Protein AF-A0A1I1CB99-F1 (afdb_monomer_lite)

Sequence (169 aa):
MQDEQYPDFEYDLAEEHFAVERSATAFFAAALAIVGGAWHLGGVVGNALNLVEGRVSVLSLVIGLVLNLVLAAVLICGAVLLLRKRWKGRILVVAGTAAALLLYALTGTLSLAGLAYVGFVGVGLVGGLLALAIVVVPAVITLLLALAPSTARWVEEPDPGPWYPVHGW

Structure (mmCIF, N/CA/C/O backbone):
data_AF-A0A1I1CB99-F1
#
_entry.i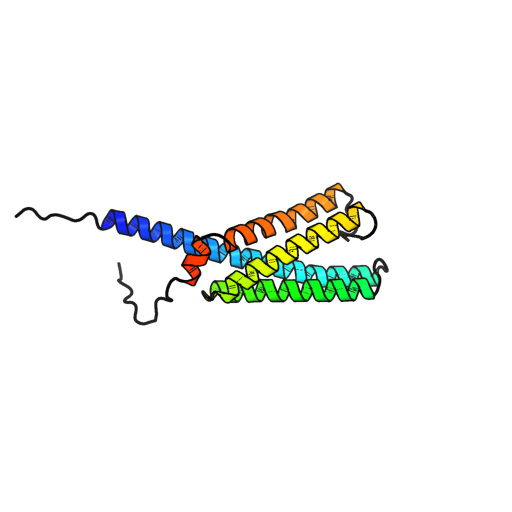d   AF-A0A1I1CB99-F1
#
loop_
_atom_site.group_PDB
_atom_site.id
_atom_site.type_symbol
_atom_site.label_atom_id
_atom_site.label_alt_id
_atom_site.label_comp_id
_atom_site.label_asym_id
_atom_site.label_entity_id
_atom_site.label_seq_id
_atom_site.pdbx_PDB_ins_code
_atom_site.Cartn_x
_atom_site.Cartn_y
_atom_site.Cartn_z
_atom_site.occupancy
_atom_site.B_iso_or_equiv
_atom_site.auth_seq_id
_atom_site.auth_comp_id
_atom_site.auth_asym_id
_atom_site.auth_atom_id
_atom_site.pdbx_PDB_model_num
ATOM 1 N N . MET A 1 1 ? -37.362 12.143 49.312 1.00 49.56 1 MET A N 1
ATOM 2 C CA . MET A 1 1 ? -37.036 11.302 48.147 1.00 49.56 1 MET A CA 1
ATOM 3 C C . MET A 1 1 ? -36.698 12.269 47.034 1.00 49.56 1 MET A C 1
ATOM 5 O O . MET A 1 1 ? -37.604 12.846 46.456 1.00 49.56 1 MET A O 1
ATOM 9 N N . GLN A 1 2 ? -35.418 12.609 46.914 1.00 47.19 2 GLN A N 1
ATOM 10 C CA . GLN A 1 2 ? -34.890 13.381 45.794 1.00 47.19 2 GLN A CA 1
ATOM 11 C C . GLN A 1 2 ? -34.308 12.345 44.841 1.00 47.19 2 GLN A C 1
ATOM 13 O O . GLN A 1 2 ? -33.507 11.521 45.277 1.00 47.19 2 GLN A O 1
ATOM 18 N N . ASP A 1 3 ? -34.801 12.345 43.608 1.00 52.56 3 ASP A N 1
ATOM 19 C CA . ASP A 1 3 ? -34.295 11.528 42.516 1.00 52.56 3 ASP A CA 1
ATOM 20 C C . ASP A 1 3 ? -32.826 11.888 42.258 1.00 52.56 3 ASP A C 1
ATOM 22 O O . ASP A 1 3 ? -32.506 13.008 41.858 1.00 52.56 3 ASP A O 1
ATOM 26 N N . GLU A 1 4 ? -31.925 10.940 42.513 1.00 56.09 4 GLU A N 1
ATOM 27 C CA . GLU A 1 4 ? -30.563 10.959 41.985 1.00 56.09 4 GLU A CA 1
ATOM 28 C C . GLU A 1 4 ? -30.647 10.695 40.478 1.00 56.09 4 GLU A C 1
ATOM 30 O O . GLU A 1 4 ? -30.591 9.560 40.010 1.00 56.09 4 GLU A O 1
ATOM 35 N N . GLN A 1 5 ? -30.851 11.763 39.712 1.00 57.03 5 GLN A N 1
ATOM 36 C CA . GLN A 1 5 ? -30.777 11.737 38.260 1.00 57.03 5 GLN A CA 1
ATOM 37 C C . GLN A 1 5 ? -29.309 11.532 37.859 1.00 57.03 5 GLN A C 1
ATOM 39 O O . GLN A 1 5 ? -28.489 12.447 37.939 1.00 57.03 5 GLN A O 1
ATOM 44 N N . TYR A 1 6 ? -28.980 10.285 37.523 1.00 55.66 6 TYR A N 1
ATOM 45 C CA . TYR A 1 6 ? -27.645 9.833 37.135 1.00 55.66 6 TYR A CA 1
ATOM 46 C C . TYR A 1 6 ? -27.186 10.491 35.811 1.00 55.66 6 TYR A C 1
ATOM 48 O O . TYR A 1 6 ? -28.016 10.771 34.943 1.00 55.66 6 TYR A O 1
ATOM 56 N N . PRO A 1 7 ? -25.876 10.755 35.633 1.00 58.00 7 PRO A N 1
ATOM 57 C CA . PRO A 1 7 ? -25.300 11.486 34.499 1.00 58.00 7 PRO A CA 1
ATOM 58 C C . PRO A 1 7 ? -25.178 10.628 33.223 1.00 58.00 7 PRO A C 1
ATOM 60 O O . PRO A 1 7 ? -24.133 10.620 32.576 1.00 58.00 7 PRO A O 1
ATOM 63 N N . ASP A 1 8 ? -26.228 9.903 32.843 1.00 59.22 8 ASP A N 1
ATOM 64 C CA . ASP A 1 8 ? -26.187 8.950 31.721 1.00 59.22 8 ASP A CA 1
ATOM 65 C C . ASP A 1 8 ? -25.863 9.636 30.376 1.00 59.22 8 ASP A C 1
ATOM 67 O O . ASP A 1 8 ? -25.187 9.072 29.520 1.00 59.22 8 ASP A O 1
ATOM 71 N N . PHE A 1 9 ? -26.238 10.911 30.224 1.00 60.44 9 PHE A N 1
ATOM 72 C CA . PHE A 1 9 ? -26.027 11.674 28.990 1.00 60.44 9 PHE A CA 1
ATOM 73 C C . PHE A 1 9 ? -24.549 11.981 28.683 1.00 60.44 9 PHE A C 1
ATOM 75 O O . PHE A 1 9 ? -24.161 12.072 27.520 1.00 60.44 9 PHE A O 1
ATOM 82 N N . GLU A 1 10 ? -23.704 12.160 29.704 1.00 58.25 10 GLU A N 1
ATOM 83 C CA . GLU A 1 10 ? -22.288 12.502 29.493 1.00 58.25 10 GLU A CA 1
ATOM 84 C C . GLU A 1 10 ? -21.457 11.270 29.097 1.00 58.25 10 GLU A C 1
ATOM 86 O O . GLU A 1 10 ? -20.486 11.388 28.347 1.00 58.25 10 GLU A O 1
ATOM 91 N N . TYR A 1 11 ? -21.881 10.077 29.531 1.00 60.97 11 TYR A N 1
ATOM 92 C CA . TYR A 1 11 ? -21.256 8.810 29.153 1.00 60.97 11 TYR A CA 1
ATOM 93 C C . TYR A 1 11 ? -21.606 8.387 27.720 1.00 60.97 11 TYR A C 1
ATOM 95 O O . TYR A 1 11 ? -20.697 8.005 26.980 1.00 60.97 11 TYR A O 1
ATOM 103 N N . ASP A 1 12 ? -22.867 8.529 27.296 1.00 63.88 12 ASP A N 1
ATOM 104 C CA . ASP A 1 12 ? -23.299 8.169 25.933 1.00 63.88 12 ASP A CA 1
ATOM 105 C C . ASP A 1 12 ? -22.579 8.999 24.857 1.00 63.88 12 ASP A C 1
ATOM 107 O O . ASP A 1 12 ? -22.085 8.460 23.863 1.00 63.88 12 ASP A O 1
ATOM 111 N N . LEU A 1 13 ? -22.427 10.311 25.082 1.00 66.00 13 LEU A N 1
ATOM 112 C CA . LEU A 1 13 ? -21.720 11.189 24.142 1.00 66.00 13 LEU A CA 1
ATOM 113 C C . LEU A 1 13 ? -20.233 10.836 24.013 1.00 66.00 13 LEU A C 1
ATOM 115 O O . LEU A 1 13 ? -19.657 10.925 22.924 1.00 66.00 13 LEU A O 1
ATOM 119 N N . ALA A 1 14 ? -19.598 10.447 25.120 1.00 67.38 14 ALA A N 1
ATOM 120 C CA . ALA A 1 14 ? -18.203 10.037 25.109 1.00 67.38 14 ALA A CA 1
ATOM 121 C C . ALA A 1 14 ? -18.030 8.707 24.358 1.00 67.38 14 ALA A C 1
ATOM 123 O O . ALA A 1 14 ? -17.144 8.596 23.504 1.00 67.38 14 ALA A O 1
ATOM 124 N N . GLU A 1 15 ? -18.882 7.711 24.622 1.00 64.25 15 GLU A N 1
ATOM 125 C CA . GLU A 1 15 ? -18.818 6.412 23.944 1.00 64.25 15 GLU A CA 1
ATOM 126 C C . GLU A 1 15 ? -19.066 6.514 22.437 1.00 64.25 15 GLU A C 1
ATOM 128 O O . GLU A 1 15 ? -18.292 5.924 21.669 1.00 64.25 15 GLU A O 1
ATOM 133 N N . GLU A 1 16 ? -20.058 7.300 22.003 1.00 66.44 16 GLU A N 1
ATOM 134 C CA . GLU A 1 16 ? -20.314 7.546 20.580 1.00 66.44 16 GLU A CA 1
ATOM 135 C C . GLU A 1 16 ? -19.107 8.189 19.895 1.00 66.44 16 GLU A C 1
ATOM 137 O O . GLU A 1 16 ? -18.658 7.702 18.852 1.00 66.44 16 GLU A O 1
ATOM 142 N N . HIS A 1 17 ? -18.528 9.238 20.489 1.00 67.56 17 HIS A N 1
ATOM 143 C CA . HIS A 1 17 ? -17.377 9.922 19.901 1.00 67.56 17 HIS A CA 1
ATOM 144 C C . HIS A 1 17 ? -16.192 8.964 19.729 1.00 67.56 17 HIS A C 1
ATOM 146 O O . HIS A 1 17 ? -15.608 8.866 18.645 1.00 67.56 17 HIS A O 1
ATOM 152 N N . PHE A 1 18 ? -15.889 8.164 20.756 1.00 67.94 18 PHE A N 1
ATOM 153 C CA . PHE A 1 18 ? -14.822 7.173 20.658 1.00 67.94 18 PHE A CA 1
ATOM 154 C C . PHE A 1 18 ? -15.156 6.037 19.676 1.00 67.94 18 PHE A C 1
ATOM 156 O O . PHE A 1 18 ? -14.235 5.485 19.072 1.00 67.94 18 PHE A O 1
ATOM 163 N N . ALA A 1 19 ? -16.421 5.646 19.500 1.00 66.50 19 ALA A N 1
ATOM 164 C CA . ALA A 1 19 ? -16.824 4.634 18.516 1.00 66.50 19 ALA A CA 1
ATOM 165 C C . ALA A 1 19 ? -16.681 5.143 17.070 1.00 66.50 19 ALA A C 1
ATOM 167 O O . ALA A 1 19 ? -16.162 4.433 16.195 1.00 66.50 19 ALA A O 1
ATOM 168 N N . VAL A 1 20 ? -17.058 6.400 16.828 1.00 69.31 20 VAL A N 1
ATOM 169 C CA . VAL A 1 20 ? -16.891 7.080 15.536 1.00 69.31 20 VAL A CA 1
ATOM 170 C C . VAL A 1 20 ? -15.407 7.217 15.184 1.00 69.31 20 VAL A C 1
ATOM 172 O O . VAL A 1 20 ? -15.002 6.848 14.081 1.00 69.31 20 VAL A O 1
ATOM 175 N N . GLU A 1 21 ? -14.561 7.646 16.124 1.00 72.25 21 GLU A N 1
ATOM 176 C CA . GLU A 1 21 ? -13.112 7.748 15.897 1.00 72.25 21 GLU A CA 1
ATOM 177 C C . GLU A 1 21 ? -12.475 6.387 15.567 1.00 72.25 21 GLU A C 1
ATOM 179 O O . GLU A 1 21 ? -11.654 6.271 14.647 1.00 72.25 21 GLU A O 1
ATOM 184 N N . ARG A 1 22 ? -12.878 5.324 16.281 1.00 76.19 22 ARG A N 1
ATOM 185 C CA . ARG A 1 22 ? -12.369 3.963 16.048 1.00 76.19 22 ARG A CA 1
ATOM 186 C C . ARG A 1 22 ? -12.720 3.457 14.655 1.00 76.19 22 ARG A C 1
ATOM 188 O O . ARG A 1 22 ? -11.824 3.020 13.927 1.00 76.19 22 ARG A O 1
ATOM 195 N N . SER A 1 23 ? -13.989 3.560 14.271 1.00 77.19 23 SER A N 1
ATOM 196 C CA . SER A 1 23 ? -14.454 3.128 12.951 1.00 77.19 23 SER A CA 1
ATOM 197 C C . SER A 1 23 ? -13.785 3.928 11.828 1.00 77.19 23 SER A C 1
ATOM 199 O O . SER A 1 23 ? -13.263 3.330 10.883 1.00 77.19 23 SER A O 1
ATOM 201 N N . ALA A 1 24 ? -13.673 5.253 11.971 1.00 85.75 24 ALA A N 1
ATOM 202 C CA . ALA A 1 24 ? -13.024 6.116 10.988 1.00 85.75 24 ALA A CA 1
ATOM 203 C C . ALA A 1 24 ? -11.575 5.686 10.698 1.00 85.75 24 ALA A C 1
ATOM 205 O O . ALA A 1 24 ? -11.204 5.536 9.531 1.00 85.75 24 ALA A O 1
ATOM 206 N N . THR A 1 25 ? -10.761 5.416 11.727 1.00 89.00 25 THR A N 1
ATOM 207 C CA . THR A 1 25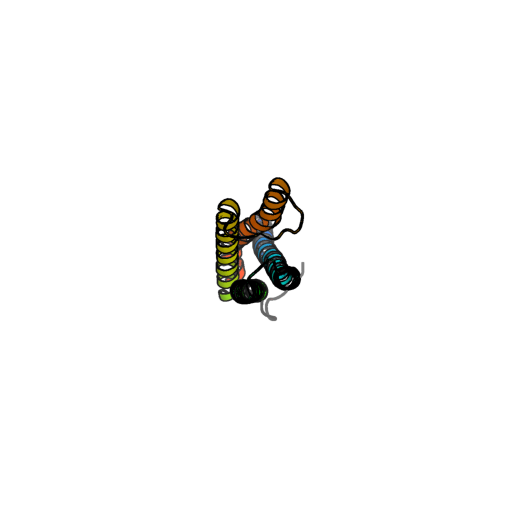 ? -9.357 5.000 11.517 1.00 89.00 25 THR A CA 1
ATOM 208 C C . THR A 1 25 ? -9.222 3.712 10.703 1.00 89.00 25 THR A C 1
ATOM 210 O O . THR A 1 25 ? -8.389 3.649 9.794 1.00 89.00 25 THR A O 1
ATOM 213 N N . ALA A 1 26 ? -10.065 2.710 10.967 1.00 87.88 26 ALA A N 1
ATOM 214 C CA . ALA A 1 26 ? -10.051 1.450 10.233 1.00 87.88 26 ALA A CA 1
ATOM 215 C C . ALA A 1 26 ? -10.528 1.622 8.781 1.00 87.88 26 ALA A C 1
ATOM 217 O O . ALA A 1 26 ? -9.929 1.045 7.867 1.00 87.88 26 ALA A O 1
ATOM 218 N N . PHE A 1 27 ? -11.553 2.451 8.550 1.00 91.81 27 PHE A N 1
ATOM 219 C CA . PHE A 1 27 ? -12.014 2.790 7.202 1.00 91.81 27 PHE A CA 1
ATOM 220 C C . PHE A 1 27 ? -10.934 3.516 6.396 1.00 91.81 27 PHE A C 1
ATOM 222 O O . PHE A 1 27 ? -10.656 3.115 5.265 1.00 91.81 27 PHE A O 1
ATOM 229 N N . PHE A 1 28 ? -10.278 4.528 6.971 1.00 93.25 28 PHE A N 1
ATOM 230 C CA . PHE A 1 28 ? -9.191 5.239 6.294 1.00 93.25 28 PHE A CA 1
ATOM 231 C C . PHE A 1 28 ? -7.985 4.331 6.029 1.00 93.25 28 PHE A C 1
ATOM 233 O O . PHE A 1 28 ? -7.432 4.371 4.929 1.00 93.25 28 PHE A O 1
ATOM 240 N N . ALA A 1 29 ? -7.613 3.460 6.975 1.00 92.94 29 ALA A N 1
ATOM 241 C CA . ALA A 1 29 ? -6.570 2.457 6.758 1.00 92.94 29 ALA A CA 1
ATOM 242 C C . ALA A 1 29 ? -6.908 1.532 5.579 1.00 92.94 29 ALA A C 1
ATOM 244 O O . ALA A 1 29 ? -6.070 1.303 4.708 1.00 92.94 29 ALA A O 1
ATOM 245 N N . ALA A 1 30 ? -8.141 1.022 5.519 1.00 93.31 30 ALA A N 1
ATOM 246 C CA . ALA A 1 30 ? -8.584 0.166 4.424 1.00 93.31 30 ALA A CA 1
ATOM 247 C C . ALA A 1 30 ? -8.619 0.916 3.083 1.00 93.31 30 ALA A C 1
ATOM 249 O O . ALA A 1 30 ? -8.142 0.390 2.078 1.00 93.31 30 ALA A O 1
ATOM 250 N N . ALA A 1 31 ? -9.131 2.149 3.061 1.00 96.25 31 ALA A N 1
ATOM 251 C CA . ALA A 1 31 ? -9.194 2.971 1.857 1.00 96.25 31 ALA A CA 1
ATOM 252 C C . ALA A 1 31 ? -7.795 3.256 1.297 1.00 96.25 31 ALA A C 1
ATOM 254 O O . ALA A 1 31 ? -7.545 3.040 0.111 1.00 96.25 31 ALA A O 1
ATOM 255 N N . LEU A 1 32 ? -6.855 3.667 2.151 1.00 94.75 32 LEU A N 1
ATOM 256 C CA . LEU A 1 32 ? -5.478 3.913 1.730 1.00 94.75 32 LEU A CA 1
ATOM 257 C C . LEU A 1 32 ? -4.766 2.625 1.298 1.00 94.75 32 LEU A C 1
ATOM 259 O O . LEU A 1 32 ? -4.016 2.648 0.324 1.00 94.75 32 LEU A O 1
ATOM 263 N N . ALA A 1 33 ? -5.040 1.490 1.947 1.00 94.44 33 ALA A N 1
ATOM 264 C CA . ALA A 1 33 ? -4.527 0.196 1.507 1.00 94.44 33 ALA A CA 1
ATOM 265 C C . ALA A 1 33 ? -5.054 -0.188 0.112 1.00 94.44 33 ALA A C 1
ATOM 267 O O . ALA A 1 33 ? -4.283 -0.682 -0.709 1.00 94.44 33 ALA A O 1
ATOM 268 N N . ILE A 1 34 ? -6.325 0.093 -0.204 1.00 96.88 34 ILE A N 1
ATOM 269 C CA . ILE A 1 34 ? -6.883 -0.109 -1.553 1.00 96.88 34 ILE A CA 1
ATOM 270 C C . ILE A 1 34 ? -6.183 0.796 -2.569 1.00 96.88 34 ILE A C 1
ATOM 272 O O . ILE A 1 34 ? -5.782 0.315 -3.629 1.00 96.88 34 ILE A O 1
ATOM 276 N N . VAL A 1 35 ? -5.987 2.078 -2.245 1.00 95.88 35 VAL A N 1
ATOM 277 C CA . VAL A 1 35 ? -5.263 3.024 -3.112 1.00 95.88 35 VAL A CA 1
ATOM 278 C C . VAL A 1 35 ? -3.823 2.556 -3.347 1.00 95.88 35 VAL A C 1
ATOM 280 O O . VAL A 1 35 ? -3.366 2.534 -4.488 1.00 95.88 35 VAL A O 1
ATOM 283 N N . GLY A 1 36 ? -3.126 2.106 -2.301 1.00 93.31 36 GLY A N 1
ATOM 284 C CA . GLY A 1 36 ? -1.789 1.521 -2.414 1.00 93.31 36 GLY A CA 1
ATOM 285 C C . GLY A 1 36 ? -1.772 0.240 -3.253 1.00 93.31 36 GLY A C 1
ATOM 286 O O . GLY A 1 36 ? -0.887 0.048 -4.083 1.00 93.31 36 GLY A O 1
ATOM 287 N N . GLY A 1 37 ? -2.781 -0.621 -3.110 1.00 93.19 37 GLY A N 1
ATOM 288 C CA . GLY A 1 37 ? -2.927 -1.807 -3.951 1.00 93.19 37 GLY A CA 1
ATOM 289 C C . GLY A 1 37 ? -3.144 -1.458 -5.426 1.00 93.19 37 GLY A C 1
ATOM 290 O O . GLY A 1 37 ? -2.492 -2.031 -6.298 1.00 93.19 37 GLY A O 1
ATOM 291 N N . ALA A 1 38 ? -3.996 -0.471 -5.712 1.00 94.62 38 ALA A N 1
ATOM 292 C CA . ALA A 1 38 ? -4.220 0.038 -7.063 1.00 94.62 38 ALA A CA 1
ATOM 293 C C . ALA A 1 38 ? -2.951 0.663 -7.664 1.00 94.62 38 ALA A C 1
ATOM 295 O O . ALA A 1 38 ? -2.654 0.446 -8.839 1.00 94.62 38 ALA A O 1
ATOM 296 N N . TRP A 1 39 ? -2.162 1.370 -6.853 1.00 92.19 39 TRP A N 1
ATOM 297 C CA . TRP A 1 39 ? -0.856 1.883 -7.258 1.00 92.19 39 TRP A CA 1
ATOM 298 C C . TRP A 1 39 ? 0.077 0.762 -7.736 1.00 92.19 39 TRP A C 1
ATOM 300 O O . TRP A 1 39 ? 0.669 0.864 -8.811 1.00 92.19 39 TRP A O 1
ATOM 310 N N . HIS A 1 40 ? 0.152 -0.349 -6.998 1.00 92.69 40 HIS A N 1
ATOM 311 C CA . HIS A 1 40 ? 0.945 -1.507 -7.413 1.00 92.69 40 HIS A CA 1
ATOM 312 C C . HIS A 1 40 ? 0.431 -2.154 -8.706 1.00 92.69 40 HIS A C 1
ATOM 314 O O . HIS A 1 40 ? 1.237 -2.558 -9.543 1.00 92.69 40 HIS A O 1
ATOM 320 N N . LEU A 1 41 ? -0.884 -2.183 -8.945 1.00 93.00 41 LEU A N 1
ATOM 321 C CA . LEU A 1 41 ? -1.422 -2.600 -10.248 1.00 93.00 41 LEU A CA 1
ATOM 322 C C . LEU A 1 41 ? -0.975 -1.657 -11.378 1.00 93.00 41 LEU A C 1
ATOM 324 O O . LEU A 1 41 ? -0.592 -2.127 -12.450 1.00 93.00 41 LEU A O 1
ATOM 328 N N . GLY A 1 42 ? -0.935 -0.346 -11.130 1.00 89.25 42 GLY A N 1
ATOM 329 C CA . GLY A 1 42 ? -0.321 0.623 -12.045 1.00 89.25 42 GLY A CA 1
ATOM 330 C C . GLY A 1 42 ? 1.163 0.331 -12.300 1.00 89.25 42 GLY A C 1
ATOM 331 O O . GLY A 1 42 ? 1.624 0.406 -13.439 1.00 89.25 42 GLY A O 1
ATOM 332 N N . GLY A 1 43 ? 1.892 -0.108 -11.271 1.00 87.56 43 GLY A N 1
ATOM 333 C CA . GLY A 1 43 ? 3.274 -0.580 -11.379 1.00 87.56 43 GLY A CA 1
ATOM 334 C C . GLY A 1 43 ? 3.453 -1.750 -12.353 1.00 87.56 43 GLY A C 1
ATOM 335 O O . GLY A 1 43 ? 4.456 -1.792 -13.063 1.00 87.56 43 GLY A O 1
ATOM 336 N N . VAL A 1 44 ? 2.474 -2.657 -12.466 1.00 88.12 44 VAL A N 1
ATOM 337 C CA . VAL A 1 44 ? 2.492 -3.748 -13.463 1.00 88.12 44 VAL A CA 1
ATOM 338 C C . VAL A 1 44 ? 2.466 -3.188 -14.887 1.00 88.12 44 VAL A C 1
ATOM 340 O O . VAL A 1 44 ? 3.263 -3.610 -15.728 1.00 88.12 44 VAL A O 1
ATOM 343 N N . VAL A 1 45 ? 1.600 -2.203 -15.144 1.00 87.62 45 VAL A N 1
ATOM 344 C CA . VAL A 1 45 ? 1.523 -1.512 -16.443 1.00 87.62 45 VAL A CA 1
ATOM 345 C C . VAL A 1 45 ? 2.829 -0.770 -16.728 1.00 87.62 45 VAL A C 1
ATOM 347 O O . VAL A 1 45 ? 3.391 -0.910 -17.813 1.00 87.62 45 VAL A O 1
ATOM 350 N N . GLY A 1 46 ? 3.363 -0.050 -15.738 1.00 84.19 46 GLY A N 1
ATOM 351 C CA . GLY A 1 46 ? 4.654 0.628 -15.849 1.00 84.19 46 GLY A CA 1
ATOM 352 C C . GLY A 1 46 ? 5.797 -0.333 -16.189 1.00 84.19 46 GLY A C 1
ATOM 353 O O . GLY A 1 46 ? 6.634 -0.023 -17.037 1.00 84.19 46 GLY A O 1
ATOM 354 N N . ASN A 1 47 ? 5.820 -1.528 -15.594 1.00 83.25 47 ASN A N 1
ATOM 355 C CA . ASN A 1 47 ? 6.832 -2.542 -15.897 1.00 83.25 47 ASN A CA 1
ATOM 356 C C . ASN A 1 47 ? 6.718 -3.058 -17.340 1.00 83.25 47 ASN A C 1
ATOM 358 O O . ASN A 1 47 ? 7.735 -3.225 -18.014 1.00 83.25 47 ASN A O 1
ATOM 362 N N . ALA A 1 48 ? 5.492 -3.265 -17.829 1.00 84.12 48 ALA A N 1
ATOM 363 C CA . ALA A 1 48 ? 5.249 -3.668 -19.212 1.00 84.12 48 ALA A CA 1
ATOM 364 C C . ALA A 1 48 ? 5.719 -2.597 -20.214 1.00 84.12 48 ALA A C 1
ATOM 366 O O . ALA A 1 48 ? 6.372 -2.932 -21.201 1.00 84.12 48 ALA A O 1
ATOM 367 N N . LEU A 1 49 ? 5.464 -1.313 -19.937 1.00 84.88 49 LEU A N 1
ATOM 368 C CA . LEU A 1 49 ? 5.938 -0.205 -20.776 1.00 84.88 49 LEU A CA 1
ATOM 369 C C . LEU A 1 49 ? 7.471 -0.124 -20.808 1.00 84.88 49 LEU A C 1
ATOM 371 O O . LEU A 1 49 ? 8.063 -0.037 -21.881 1.00 84.88 49 LEU A O 1
ATOM 375 N N . ASN A 1 50 ? 8.130 -0.245 -19.650 1.00 79.69 50 ASN A N 1
ATOM 376 C CA . ASN A 1 50 ? 9.595 -0.234 -19.574 1.00 79.69 50 ASN A CA 1
ATOM 377 C C . ASN A 1 50 ? 10.245 -1.382 -20.368 1.00 79.69 50 ASN A C 1
ATOM 379 O O . ASN A 1 50 ? 11.352 -1.214 -20.883 1.00 79.69 50 ASN A O 1
ATOM 383 N N . LEU A 1 51 ? 9.577 -2.535 -20.482 1.00 81.44 51 LEU A N 1
ATOM 384 C CA . LEU A 1 51 ? 10.039 -3.646 -21.317 1.00 81.44 51 LEU A CA 1
ATOM 385 C C . LEU A 1 51 ? 9.937 -3.325 -22.806 1.00 81.44 51 LEU A C 1
ATOM 387 O O . LEU A 1 51 ? 10.891 -3.577 -23.538 1.00 81.44 51 LEU A O 1
ATOM 391 N N . VAL A 1 52 ? 8.807 -2.762 -23.248 1.00 83.75 52 VAL A N 1
ATOM 392 C CA . VAL A 1 52 ? 8.609 -2.356 -24.651 1.00 83.75 52 VAL A CA 1
ATOM 393 C C . VAL A 1 52 ? 9.641 -1.301 -25.062 1.00 83.75 52 VAL A C 1
ATOM 395 O O . VAL A 1 52 ? 10.150 -1.339 -26.178 1.00 83.75 52 VAL A O 1
ATOM 398 N N . GLU A 1 53 ? 10.012 -0.409 -24.142 1.00 83.06 53 GLU A N 1
ATOM 399 C CA . GLU A 1 53 ? 11.053 0.605 -24.349 1.00 83.06 53 GLU A CA 1
ATOM 400 C C . GLU A 1 53 ? 12.493 0.071 -24.194 1.00 83.06 53 GLU A C 1
ATOM 402 O O . GLU A 1 53 ? 13.448 0.834 -24.339 1.00 83.06 53 GLU A O 1
ATOM 407 N N . GLY A 1 54 ? 12.682 -1.216 -23.880 1.00 78.31 54 GLY A N 1
ATOM 408 C CA . GLY A 1 54 ? 14.006 -1.831 -23.729 1.00 78.31 54 GLY A CA 1
ATOM 409 C C . GLY A 1 54 ? 14.812 -1.325 -22.525 1.00 78.31 54 GLY A C 1
ATOM 410 O O . GLY A 1 54 ? 16.033 -1.472 -22.499 1.00 78.31 54 GLY A O 1
ATOM 411 N N . ARG A 1 55 ? 14.158 -0.722 -21.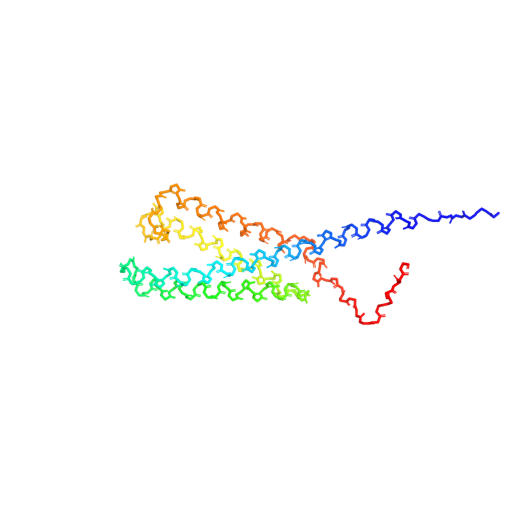523 1.00 75.06 55 ARG A N 1
ATOM 412 C CA . ARG A 1 55 ? 14.818 -0.110 -20.352 1.00 75.06 55 ARG A CA 1
ATOM 413 C C . ARG A 1 55 ? 15.154 -1.094 -19.237 1.00 75.06 55 ARG A C 1
ATOM 415 O O . ARG A 1 55 ? 15.925 -0.759 -18.341 1.00 75.06 55 ARG A O 1
ATOM 422 N N . VAL A 1 56 ? 14.552 -2.282 -19.252 1.00 75.44 56 VAL A N 1
ATOM 423 C CA . VAL A 1 56 ? 14.694 -3.294 -18.196 1.00 75.44 56 VAL A CA 1
ATOM 424 C C . VAL A 1 56 ? 14.933 -4.681 -18.781 1.00 75.44 56 VAL A C 1
ATOM 426 O O . VAL A 1 56 ? 14.449 -5.013 -19.861 1.00 75.44 56 VAL A O 1
ATOM 429 N N . SER A 1 57 ? 15.669 -5.515 -18.044 1.00 82.00 57 SER A N 1
ATOM 430 C CA . SER A 1 57 ? 15.858 -6.924 -18.399 1.00 82.00 57 SER A CA 1
ATOM 431 C C . SER A 1 57 ? 14.581 -7.743 -18.158 1.00 82.00 57 SER A C 1
ATOM 433 O O . SER A 1 57 ? 13.764 -7.398 -17.300 1.00 82.00 57 SER A O 1
ATOM 435 N N . VAL A 1 58 ? 14.436 -8.879 -18.850 1.00 83.12 58 VAL A N 1
ATOM 436 C CA . VAL A 1 58 ? 13.312 -9.817 -18.644 1.00 83.12 58 VAL A CA 1
ATOM 437 C C . VAL A 1 58 ? 13.249 -10.313 -17.193 1.00 83.12 58 VAL A C 1
ATOM 439 O O . VAL A 1 58 ? 12.167 -10.443 -16.629 1.00 83.12 58 VAL A O 1
ATOM 442 N N . LEU A 1 59 ? 14.400 -10.537 -16.552 1.00 83.38 59 LEU A N 1
ATOM 443 C CA . LEU A 1 59 ? 14.451 -10.947 -15.148 1.00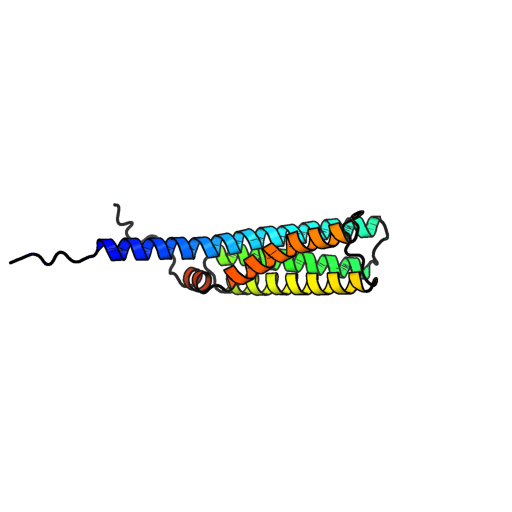 83.38 59 LEU A CA 1
ATOM 444 C C . LEU A 1 59 ? 13.900 -9.850 -14.224 1.00 83.38 59 LEU A C 1
ATOM 446 O O . LEU A 1 59 ? 13.057 -10.125 -13.371 1.00 83.38 59 LEU A O 1
ATOM 450 N N . SER A 1 60 ? 14.329 -8.600 -14.424 1.00 80.31 60 SER A N 1
ATOM 451 C CA . SER A 1 60 ? 13.831 -7.443 -13.668 1.00 80.31 60 SER A CA 1
ATOM 452 C C . SER A 1 60 ? 12.328 -7.232 -13.872 1.00 80.31 60 SER A C 1
ATOM 454 O O . SER A 1 60 ? 11.619 -6.917 -12.914 1.00 80.31 60 SER A O 1
ATOM 456 N N . LEU A 1 61 ? 11.825 -7.463 -15.091 1.00 84.44 61 LEU A N 1
ATOM 457 C CA . LEU A 1 61 ? 10.393 -7.436 -15.387 1.00 84.44 61 LEU A CA 1
ATOM 458 C C . LEU A 1 61 ? 9.638 -8.467 -14.543 1.00 84.44 61 LEU A C 1
ATOM 460 O O . LEU A 1 61 ? 8.668 -8.106 -13.879 1.00 84.44 61 LEU A O 1
ATOM 464 N N . VAL A 1 62 ? 10.060 -9.735 -14.577 1.00 87.31 62 VAL A N 1
ATOM 465 C CA . VAL A 1 62 ? 9.365 -10.822 -13.869 1.00 87.31 62 VAL A CA 1
ATOM 466 C C . VAL A 1 62 ? 9.336 -10.546 -12.368 1.00 87.31 62 VAL A C 1
ATOM 468 O O . VAL A 1 62 ? 8.275 -10.643 -11.754 1.00 87.31 62 VAL A O 1
ATOM 471 N N . ILE A 1 63 ? 10.465 -10.126 -11.789 1.00 88.19 63 ILE A N 1
ATOM 472 C CA . ILE A 1 63 ? 10.549 -9.779 -10.365 1.00 88.19 63 ILE A CA 1
ATOM 473 C C . ILE A 1 63 ? 9.598 -8.623 -10.036 1.00 88.19 63 ILE A C 1
ATOM 475 O O . ILE A 1 63 ? 8.784 -8.741 -9.121 1.00 88.19 63 ILE A O 1
ATOM 479 N N . GLY A 1 64 ? 9.658 -7.524 -10.793 1.00 87.94 64 GLY A N 1
ATOM 480 C CA . GLY A 1 64 ? 8.799 -6.366 -10.546 1.00 87.94 64 GLY A CA 1
ATOM 481 C C . GLY A 1 64 ? 7.312 -6.678 -10.732 1.00 87.94 64 GLY A C 1
ATOM 482 O O . GLY A 1 64 ? 6.488 -6.202 -9.955 1.00 87.94 64 GLY A O 1
ATOM 483 N N . LEU A 1 65 ? 6.958 -7.518 -11.706 1.00 89.56 65 LEU A N 1
ATOM 484 C CA . LEU A 1 65 ? 5.581 -7.948 -11.945 1.00 89.56 65 LEU A CA 1
ATOM 485 C C . LEU A 1 65 ? 5.056 -8.794 -10.780 1.00 89.56 65 LEU A C 1
ATOM 487 O O . LEU A 1 65 ? 3.982 -8.505 -10.255 1.00 89.56 65 LEU A O 1
ATOM 491 N N . VAL A 1 66 ? 5.831 -9.785 -10.331 1.00 93.25 66 VAL A N 1
ATOM 492 C CA . VAL A 1 66 ? 5.460 -10.629 -9.186 1.00 93.25 66 VAL A CA 1
ATOM 493 C C . VAL A 1 66 ? 5.320 -9.792 -7.918 1.00 93.25 66 VAL A C 1
ATOM 495 O O . VAL A 1 66 ? 4.304 -9.901 -7.237 1.00 93.25 66 VAL A O 1
ATOM 498 N N . LEU A 1 67 ? 6.286 -8.919 -7.616 1.00 92.88 67 LEU A N 1
ATOM 499 C CA . LEU A 1 67 ? 6.238 -8.077 -6.417 1.00 92.88 67 LEU A CA 1
ATOM 500 C C . LEU A 1 67 ? 5.016 -7.156 -6.409 1.00 92.88 67 LEU A C 1
ATOM 502 O O . LEU A 1 67 ? 4.317 -7.086 -5.400 1.00 92.88 67 LEU A O 1
ATOM 506 N N . ASN A 1 68 ? 4.722 -6.490 -7.528 1.00 92.81 68 ASN A N 1
ATOM 507 C CA . ASN A 1 68 ? 3.561 -5.608 -7.621 1.00 92.81 68 ASN A CA 1
ATOM 508 C C . ASN A 1 68 ? 2.240 -6.375 -7.494 1.00 92.81 68 ASN A C 1
ATOM 510 O O . ASN A 1 68 ? 1.358 -5.942 -6.757 1.00 92.81 68 ASN A O 1
ATOM 514 N N . LEU A 1 69 ? 2.102 -7.532 -8.148 1.00 95.25 69 LEU A N 1
ATOM 515 C CA . LEU A 1 69 ? 0.891 -8.349 -8.027 1.00 95.25 69 LEU A CA 1
ATOM 516 C C . LEU A 1 69 ? 0.695 -8.877 -6.604 1.00 95.25 69 LEU A C 1
ATOM 518 O O . LEU A 1 69 ? -0.420 -8.834 -6.084 1.00 95.25 69 LEU A O 1
ATOM 522 N N . VAL A 1 70 ? 1.768 -9.337 -5.958 1.00 97.00 70 VAL A N 1
ATOM 523 C CA . VAL A 1 70 ? 1.719 -9.811 -4.570 1.00 97.00 70 VAL A CA 1
ATOM 524 C C . VAL A 1 70 ? 1.338 -8.670 -3.628 1.00 97.00 70 VAL A C 1
ATOM 526 O O . VAL A 1 70 ? 0.434 -8.845 -2.815 1.00 97.00 70 VAL A O 1
ATOM 529 N N . LEU A 1 71 ? 1.962 -7.495 -3.752 1.00 95.81 71 LEU A N 1
ATOM 530 C CA . LEU A 1 71 ? 1.638 -6.338 -2.912 1.00 95.81 71 LEU A CA 1
ATOM 531 C C . LEU A 1 71 ? 0.202 -5.859 -3.131 1.00 95.81 71 LEU A C 1
ATOM 533 O O . LEU A 1 71 ? -0.513 -5.634 -2.155 1.00 95.81 71 LEU A O 1
ATOM 537 N N . ALA A 1 72 ? -0.251 -5.777 -4.384 1.00 96.12 72 ALA A N 1
ATOM 538 C CA . ALA A 1 72 ? -1.632 -5.438 -4.707 1.00 96.12 72 ALA A CA 1
ATOM 539 C C . ALA A 1 72 ? -2.616 -6.428 -4.071 1.00 96.12 72 ALA A C 1
ATOM 541 O O . ALA A 1 72 ? -3.554 -6.015 -3.390 1.00 96.12 72 ALA A O 1
ATOM 542 N N . ALA A 1 73 ? -2.375 -7.732 -4.231 1.00 97.00 73 ALA A N 1
ATOM 543 C CA . ALA A 1 73 ? -3.228 -8.769 -3.665 1.00 97.00 73 ALA A CA 1
ATOM 544 C C . ALA A 1 73 ? -3.254 -8.718 -2.131 1.00 97.00 73 ALA A C 1
ATOM 546 O O . ALA A 1 73 ? -4.330 -8.766 -1.538 1.00 97.00 73 ALA A O 1
ATOM 547 N N . VAL A 1 74 ? -2.093 -8.586 -1.482 1.00 97.38 74 VAL A N 1
ATOM 548 C CA . VAL A 1 74 ? -1.981 -8.517 -0.017 1.00 97.38 74 VAL A CA 1
ATOM 549 C C . VAL A 1 74 ? -2.702 -7.289 0.534 1.00 97.38 74 VAL A C 1
ATOM 551 O O . VAL A 1 74 ? -3.471 -7.421 1.486 1.00 97.38 74 VAL A O 1
ATOM 554 N N . LEU A 1 75 ? -2.504 -6.115 -0.068 1.00 95.19 75 LEU A N 1
ATOM 555 C CA . LEU A 1 75 ? -3.122 -4.869 0.385 1.00 95.19 75 LEU A CA 1
ATOM 556 C C . LEU A 1 75 ? -4.637 -4.862 0.168 1.00 95.19 75 LEU A C 1
ATOM 558 O O . LEU A 1 75 ? -5.376 -4.539 1.096 1.00 95.19 75 LEU A O 1
ATOM 562 N N . ILE A 1 76 ? -5.111 -5.269 -1.013 1.00 96.25 76 ILE A N 1
ATOM 563 C CA . ILE A 1 76 ? -6.547 -5.293 -1.331 1.00 96.25 76 ILE A CA 1
ATOM 564 C C . ILE A 1 76 ? -7.265 -6.349 -0.482 1.00 96.25 76 ILE A C 1
ATOM 566 O O . ILE A 1 76 ? -8.275 -6.043 0.153 1.00 96.25 76 ILE A O 1
ATOM 570 N N . CYS A 1 77 ? -6.738 -7.576 -0.396 1.00 96.56 77 CYS A N 1
ATOM 571 C CA . CYS A 1 77 ? -7.320 -8.607 0.468 1.00 96.56 77 CYS A CA 1
ATOM 572 C C . CYS A 1 77 ? -7.258 -8.207 1.946 1.00 96.56 77 CYS A C 1
ATOM 574 O O . CYS A 1 77 ? -8.219 -8.436 2.682 1.00 96.56 77 CYS A O 1
ATOM 576 N N . GLY A 1 78 ? -6.154 -7.593 2.381 1.00 94.38 78 GLY A N 1
ATOM 577 C CA . GLY A 1 78 ? -5.999 -7.059 3.729 1.00 94.38 78 GLY A CA 1
ATOM 578 C C . GLY A 1 78 ? -7.059 -6.012 4.052 1.00 94.38 78 GLY A C 1
ATOM 579 O O . GLY A 1 78 ? -7.727 -6.134 5.077 1.00 94.38 78 GLY A O 1
ATOM 580 N N . ALA A 1 79 ? -7.280 -5.049 3.155 1.00 94.25 79 ALA A N 1
ATOM 581 C CA . ALA A 1 79 ? -8.306 -4.021 3.295 1.00 94.25 79 ALA A CA 1
ATOM 582 C C . ALA A 1 79 ? -9.714 -4.625 3.384 1.00 94.25 79 ALA A C 1
ATOM 584 O O . ALA A 1 79 ? -10.462 -4.307 4.306 1.00 94.25 79 ALA A O 1
ATOM 585 N N . VAL A 1 80 ? -10.060 -5.559 2.491 1.00 96.50 80 VAL A N 1
ATOM 586 C CA . VAL A 1 80 ? -11.366 -6.244 2.515 1.00 96.50 80 VAL A CA 1
ATOM 587 C C . VAL A 1 80 ? -11.569 -7.008 3.826 1.00 96.50 80 VAL A C 1
ATOM 589 O O . VAL A 1 80 ? -12.646 -6.957 4.420 1.00 96.50 80 VAL A O 1
ATOM 592 N N . LEU A 1 81 ? -10.546 -7.715 4.307 1.00 93.25 81 LEU A N 1
ATOM 593 C CA . LEU A 1 81 ? -10.616 -8.438 5.577 1.00 93.25 81 LEU A CA 1
ATOM 594 C C . LEU A 1 81 ? -10.681 -7.493 6.784 1.00 93.25 81 LEU A C 1
ATOM 596 O O . LEU A 1 81 ? -11.370 -7.813 7.752 1.00 93.25 81 LEU A O 1
ATOM 600 N N . LEU A 1 82 ? -10.007 -6.344 6.724 1.00 91.50 82 LEU A N 1
ATOM 601 C CA . LEU A 1 82 ? -10.049 -5.319 7.765 1.00 91.50 82 LEU A CA 1
ATOM 602 C C . LEU A 1 82 ? -11.451 -4.701 7.875 1.00 91.50 82 LEU A C 1
ATOM 604 O O . LEU A 1 82 ? -11.979 -4.581 8.979 1.00 91.50 82 LEU A O 1
ATOM 608 N N . LEU A 1 83 ? -12.095 -4.410 6.739 1.00 92.38 83 LEU A N 1
ATOM 609 C CA . LEU A 1 83 ? -13.490 -3.949 6.693 1.00 92.38 83 LEU A CA 1
ATOM 610 C C . LEU A 1 83 ? -14.472 -5.007 7.211 1.00 92.38 83 LEU A C 1
ATOM 612 O O . LEU A 1 83 ? -15.489 -4.671 7.805 1.00 92.38 83 LEU A O 1
ATOM 616 N N . ARG A 1 84 ? -14.145 -6.294 7.054 1.00 91.81 84 ARG A N 1
ATOM 617 C CA . ARG A 1 84 ? -14.901 -7.422 7.630 1.00 91.81 84 ARG A CA 1
ATOM 618 C C . ARG A 1 84 ? -14.570 -7.701 9.104 1.00 91.81 84 ARG A C 1
ATOM 620 O O . ARG A 1 84 ? -14.847 -8.807 9.570 1.00 91.81 84 ARG A O 1
ATOM 627 N N . LYS A 1 85 ? -13.917 -6.765 9.805 1.00 89.56 85 LYS A N 1
ATOM 628 C CA . LYS A 1 85 ? -13.483 -6.900 11.207 1.00 89.56 85 LYS A CA 1
ATOM 629 C C . LYS A 1 85 ? -12.695 -8.196 11.472 1.00 89.56 85 LYS A C 1
ATOM 631 O O . LYS A 1 85 ? -12.870 -8.868 12.483 1.00 89.56 85 LYS A O 1
ATOM 636 N N . ARG A 1 86 ? -11.826 -8.617 10.540 1.00 90.12 86 ARG A N 1
ATOM 637 C CA . ARG A 1 86 ? -10.979 -9.814 10.711 1.00 90.12 86 ARG A CA 1
ATOM 638 C C . ARG A 1 86 ? -9.558 -9.426 11.107 1.00 90.12 86 ARG A C 1
ATOM 640 O O . ARG A 1 86 ? -8.884 -8.706 10.376 1.00 90.12 86 ARG A O 1
ATOM 647 N N . TRP A 1 87 ? -9.041 -10.040 12.175 1.00 89.25 87 TRP A N 1
ATOM 648 C CA . TRP A 1 87 ? -7.653 -9.865 12.641 1.00 89.25 87 TRP A CA 1
ATOM 649 C C . TRP A 1 87 ? -6.598 -10.104 11.558 1.00 89.25 87 TRP A C 1
ATOM 651 O O . TRP A 1 87 ? -5.638 -9.346 11.426 1.00 89.25 87 TRP A O 1
ATOM 661 N N . LYS A 1 88 ? -6.826 -11.106 10.702 1.00 91.56 88 LYS A N 1
ATOM 662 C CA . LYS A 1 88 ? -5.952 -11.396 9.557 1.00 91.56 88 LYS A CA 1
ATOM 663 C C . LYS A 1 88 ? -5.840 -10.214 8.585 1.00 91.56 88 LYS A C 1
ATOM 665 O O . LYS A 1 88 ? -4.783 -10.033 7.993 1.00 91.56 88 LYS A O 1
ATOM 670 N N . GLY A 1 89 ? -6.894 -9.405 8.444 1.00 89.75 89 GLY A N 1
ATOM 671 C CA . GLY A 1 89 ? -6.891 -8.217 7.589 1.00 89.75 89 GLY A CA 1
ATOM 672 C C . GLY A 1 89 ? -5.913 -7.156 8.073 1.00 89.75 89 GLY A C 1
ATOM 673 O O . GLY A 1 89 ? -5.100 -6.676 7.289 1.00 89.75 89 GLY A O 1
ATOM 674 N N . ARG A 1 90 ? -5.901 -6.882 9.382 1.00 92.50 90 ARG A N 1
ATOM 675 C CA . ARG A 1 90 ? -4.943 -5.952 9.995 1.00 92.50 90 ARG A CA 1
ATOM 676 C C . ARG A 1 90 ? -3.497 -6.390 9.756 1.00 92.50 90 ARG A C 1
ATOM 678 O O . ARG A 1 90 ? -2.688 -5.579 9.317 1.00 92.50 90 ARG A O 1
ATOM 685 N N . ILE A 1 91 ? -3.187 -7.671 9.977 1.00 95.25 91 ILE A N 1
ATOM 686 C CA . ILE A 1 91 ? -1.838 -8.214 9.738 1.00 95.25 91 ILE A CA 1
ATOM 687 C C . ILE A 1 91 ? -1.437 -8.058 8.268 1.00 95.25 91 ILE A C 1
ATOM 689 O O . ILE A 1 91 ? -0.324 -7.623 7.990 1.00 95.25 91 ILE A O 1
ATOM 693 N N . LEU A 1 92 ? -2.332 -8.382 7.330 1.00 94.56 92 LEU A N 1
ATOM 694 C CA . LEU A 1 92 ? -2.059 -8.260 5.896 1.00 94.56 92 LEU A CA 1
ATOM 695 C C . LEU A 1 92 ? -1.812 -6.808 5.474 1.00 94.56 92 LEU A C 1
ATOM 697 O O . LEU A 1 92 ? -0.875 -6.563 4.720 1.00 94.56 92 LEU A O 1
ATOM 701 N N . VAL A 1 93 ? -2.593 -5.846 5.980 1.00 94.94 93 VAL A N 1
ATOM 702 C CA . VAL A 1 93 ? -2.375 -4.417 5.689 1.00 94.94 93 VAL A CA 1
ATOM 703 C C . VAL A 1 93 ? -1.030 -3.951 6.243 1.00 94.94 93 VAL A C 1
ATOM 705 O O . VAL A 1 93 ? -0.264 -3.326 5.513 1.00 94.94 93 VAL A O 1
ATOM 708 N N . VAL A 1 94 ? -0.698 -4.291 7.492 1.00 96.12 94 VAL A N 1
ATOM 709 C CA . VAL A 1 94 ? 0.594 -3.935 8.108 1.00 96.12 94 VAL A CA 1
ATOM 710 C C . VAL A 1 94 ? 1.760 -4.562 7.340 1.00 96.12 94 VAL A C 1
ATOM 712 O O . VAL A 1 94 ? 2.700 -3.863 6.972 1.00 96.12 94 VAL A O 1
ATOM 715 N N . ALA A 1 95 ? 1.694 -5.861 7.045 1.00 95.75 95 ALA A N 1
ATOM 716 C CA . ALA A 1 95 ? 2.746 -6.562 6.314 1.00 95.75 95 ALA A CA 1
ATOM 717 C C . ALA A 1 95 ? 2.902 -6.031 4.881 1.00 95.75 95 ALA A C 1
ATOM 719 O O . ALA A 1 95 ? 4.022 -5.780 4.442 1.00 95.75 95 ALA A O 1
ATOM 720 N N . GLY A 1 96 ? 1.794 -5.818 4.164 1.00 93.88 96 GLY A N 1
ATOM 721 C CA . GLY A 1 96 ? 1.798 -5.295 2.798 1.00 93.88 96 GLY A CA 1
ATOM 722 C C . GLY A 1 96 ? 2.342 -3.871 2.716 1.00 93.88 96 GLY A C 1
ATOM 723 O O . GLY A 1 96 ? 3.189 -3.590 1.873 1.00 93.88 96 GLY A O 1
ATOM 724 N N . THR A 1 97 ? 1.917 -2.984 3.619 1.00 95.44 97 THR A N 1
ATOM 725 C CA . THR A 1 97 ? 2.411 -1.595 3.667 1.00 95.44 97 THR A CA 1
ATOM 726 C C . THR A 1 97 ? 3.882 -1.529 4.070 1.00 95.44 97 THR A C 1
ATOM 728 O O . THR A 1 97 ? 4.650 -0.811 3.431 1.00 95.44 97 THR A O 1
ATOM 731 N N . ALA A 1 98 ? 4.314 -2.320 5.057 1.00 96.12 98 ALA A N 1
ATOM 732 C CA . ALA A 1 98 ? 5.723 -2.411 5.434 1.00 96.12 98 ALA A CA 1
ATOM 733 C C . ALA A 1 98 ? 6.591 -2.945 4.280 1.00 96.12 98 ALA A C 1
ATOM 735 O O . ALA A 1 98 ? 7.642 -2.378 3.982 1.00 96.12 98 ALA A O 1
ATOM 736 N N . ALA A 1 99 ? 6.134 -3.991 3.585 1.00 95.00 99 ALA A N 1
ATOM 737 C CA . ALA A 1 99 ? 6.825 -4.533 2.419 1.00 95.00 99 ALA A CA 1
ATOM 738 C C . ALA A 1 99 ? 6.893 -3.521 1.261 1.00 95.00 99 ALA A C 1
ATOM 740 O O . ALA A 1 99 ? 7.943 -3.395 0.630 1.00 95.00 99 ALA A O 1
ATOM 741 N N . ALA A 1 100 ? 5.824 -2.755 1.019 1.00 93.19 100 ALA A N 1
ATOM 742 C CA . ALA A 1 100 ? 5.820 -1.681 0.027 1.00 93.19 100 ALA A CA 1
ATOM 743 C C . ALA A 1 100 ? 6.840 -0.583 0.371 1.00 93.19 100 ALA A C 1
ATOM 745 O O . ALA A 1 100 ? 7.614 -0.176 -0.492 1.00 93.19 100 ALA A O 1
ATOM 746 N N . LEU A 1 101 ? 6.912 -0.154 1.637 1.00 94.19 101 LEU A N 1
ATOM 747 C CA . LEU A 1 101 ? 7.901 0.831 2.090 1.00 94.19 101 LEU A CA 1
ATOM 748 C C . LEU A 1 101 ? 9.341 0.336 1.909 1.00 94.19 101 LEU A C 1
ATOM 750 O O . LEU A 1 101 ? 10.186 1.087 1.420 1.00 94.19 101 LEU A O 1
ATOM 754 N N . LEU A 1 102 ? 9.616 -0.927 2.247 1.00 93.81 102 LEU A N 1
ATOM 755 C CA . LEU A 1 102 ? 10.926 -1.540 2.011 1.00 93.81 102 LEU A CA 1
ATOM 756 C C . LEU A 1 102 ? 11.261 -1.589 0.519 1.00 93.81 102 LEU A C 1
ATOM 758 O O . LEU A 1 102 ? 12.387 -1.272 0.134 1.00 93.81 102 LEU A O 1
ATOM 762 N N . LEU A 1 103 ? 10.286 -1.927 -0.328 1.00 90.00 103 LEU A N 1
ATOM 763 C CA . LEU A 1 103 ? 10.462 -1.917 -1.775 1.00 90.00 103 LEU A CA 1
ATOM 764 C C . LEU A 1 103 ? 10.765 -0.505 -2.294 1.00 90.00 103 LEU A C 1
ATOM 766 O O . LEU A 1 103 ? 11.675 -0.345 -3.106 1.00 90.00 103 LEU A O 1
ATOM 770 N N . TYR A 1 104 ? 10.072 0.528 -1.810 1.00 89.12 104 TYR A N 1
ATOM 771 C CA . TYR A 1 104 ? 10.351 1.918 -2.192 1.00 89.12 104 TYR A CA 1
ATOM 772 C C . TYR A 1 104 ? 11.741 2.369 -1.745 1.00 89.12 104 TYR A C 1
ATOM 774 O O . TYR A 1 104 ? 12.465 2.970 -2.538 1.00 89.12 104 TYR A O 1
ATOM 782 N N . ALA A 1 105 ? 12.152 2.024 -0.523 1.00 88.94 105 ALA A N 1
ATOM 783 C CA . ALA A 1 105 ? 13.491 2.318 -0.021 1.00 88.94 105 ALA A CA 1
ATOM 784 C C . ALA A 1 105 ? 14.579 1.611 -0.849 1.00 88.94 105 ALA A C 1
ATOM 786 O O . ALA A 1 105 ? 15.578 2.227 -1.229 1.00 88.94 105 ALA A O 1
ATOM 787 N N . LEU A 1 106 ? 14.373 0.337 -1.192 1.00 86.62 106 LEU A N 1
ATOM 788 C CA . LEU A 1 106 ? 15.300 -0.425 -2.026 1.00 86.62 106 LEU A CA 1
ATOM 789 C C . LEU A 1 106 ? 15.389 0.157 -3.442 1.00 86.62 106 LEU A C 1
ATOM 791 O O . LEU A 1 106 ? 16.478 0.391 -3.957 1.00 86.62 106 LEU A O 1
ATOM 795 N N . THR A 1 107 ? 14.250 0.441 -4.069 1.00 80.50 107 THR A N 1
ATOM 796 C CA . THR A 1 107 ? 14.227 0.973 -5.439 1.00 80.50 107 THR A CA 1
ATOM 797 C C . THR A 1 107 ? 14.841 2.378 -5.481 1.00 80.50 107 THR A C 1
ATOM 799 O O . THR A 1 107 ? 15.645 2.677 -6.362 1.00 80.50 107 THR A O 1
ATOM 802 N N . GLY A 1 108 ? 14.549 3.213 -4.478 1.00 80.69 108 GLY A N 1
ATOM 803 C CA . GLY A 1 108 ? 15.147 4.538 -4.321 1.00 80.69 108 GLY A CA 1
ATOM 804 C C . GLY A 1 108 ? 16.666 4.496 -4.133 1.00 80.69 108 GLY A C 1
ATOM 805 O O . GLY A 1 108 ? 17.384 5.224 -4.815 1.00 80.69 108 GLY A O 1
ATOM 806 N N . THR A 1 109 ? 17.176 3.615 -3.265 1.00 82.06 109 THR A N 1
ATOM 807 C CA . THR A 1 109 ? 18.629 3.470 -3.041 1.00 82.06 109 THR A CA 1
ATOM 808 C C . THR A 1 109 ? 19.354 2.950 -4.280 1.00 82.06 109 THR A C 1
ATOM 810 O O . THR A 1 109 ? 20.392 3.502 -4.649 1.00 82.06 109 THR A O 1
ATOM 813 N N . LEU A 1 110 ? 18.792 1.959 -4.979 1.00 80.19 110 LEU A N 1
ATOM 814 C CA . LEU A 1 110 ? 19.355 1.465 -6.237 1.00 80.19 110 LEU A CA 1
ATOM 815 C C . LEU A 1 110 ? 19.365 2.541 -7.330 1.00 80.19 110 LEU A C 1
ATOM 817 O O . LEU A 1 110 ? 20.325 2.615 -8.096 1.00 80.19 110 LEU A O 1
ATOM 821 N N . SER A 1 111 ? 18.348 3.402 -7.394 1.00 75.19 111 SER A N 1
ATOM 822 C CA . SER A 1 111 ? 18.351 4.527 -8.335 1.00 75.19 111 SER A CA 1
ATOM 823 C C . SER A 1 111 ? 19.351 5.615 -7.998 1.00 75.19 111 SER A C 1
ATOM 825 O O . SER A 1 111 ? 20.010 6.112 -8.908 1.00 75.19 111 SER A O 1
ATOM 827 N N . LEU A 1 112 ? 19.527 5.955 -6.722 1.00 76.50 112 LEU A N 1
ATOM 828 C CA . LEU A 1 112 ? 20.573 6.896 -6.309 1.00 76.50 112 LEU A CA 1
ATOM 829 C C . LEU A 1 112 ? 21.980 6.358 -6.610 1.00 76.50 112 LEU A C 1
ATOM 831 O O . LEU A 1 112 ? 22.875 7.134 -6.927 1.00 76.50 112 LEU A O 1
ATOM 835 N N . ALA A 1 113 ? 22.161 5.036 -6.570 1.00 79.75 113 ALA A N 1
ATOM 836 C CA . ALA A 1 113 ? 23.399 4.370 -6.968 1.00 79.75 113 ALA A CA 1
ATOM 837 C C . ALA A 1 113 ? 23.567 4.224 -8.497 1.00 79.75 113 ALA A C 1
ATOM 839 O O . ALA A 1 113 ? 24.589 3.709 -8.947 1.00 79.75 113 ALA A O 1
ATOM 840 N N . GLY A 1 114 ? 22.575 4.624 -9.304 1.00 71.38 114 GLY A N 1
ATOM 841 C CA . GLY A 1 114 ? 22.580 4.445 -10.762 1.00 71.38 114 GLY A CA 1
ATOM 842 C C . GLY A 1 114 ? 22.406 2.993 -11.227 1.00 71.38 114 GLY A C 1
ATOM 843 O O . GLY A 1 114 ? 22.614 2.696 -12.401 1.00 71.38 114 GLY A O 1
ATOM 844 N N . LEU A 1 115 ? 22.030 2.086 -10.321 1.00 67.94 115 LEU A N 1
ATOM 845 C CA . LEU A 1 115 ? 21.897 0.644 -10.562 1.00 67.94 115 LEU A CA 1
ATOM 846 C C . LEU A 1 115 ? 20.476 0.221 -10.945 1.00 67.94 115 LEU A C 1
ATOM 848 O O . LEU A 1 115 ? 20.276 -0.880 -11.455 1.00 67.94 115 LEU A O 1
ATOM 852 N N . ALA A 1 116 ? 19.483 1.073 -10.698 1.00 63.12 116 ALA A N 1
ATOM 853 C CA . ALA A 1 116 ? 18.107 0.845 -11.115 1.00 63.12 116 ALA A CA 1
ATOM 854 C C . ALA A 1 116 ? 17.507 2.103 -11.733 1.00 63.12 116 ALA A C 1
ATOM 856 O O . ALA A 1 116 ? 17.783 3.224 -11.306 1.00 63.12 116 ALA A O 1
ATOM 857 N N . TYR A 1 117 ? 16.623 1.903 -12.703 1.00 58.16 117 TYR A N 1
ATOM 858 C CA . TYR A 1 117 ? 15.770 2.958 -13.225 1.00 58.16 117 TYR A CA 1
ATOM 859 C C . TYR A 1 117 ? 14.452 2.928 -12.440 1.00 58.16 117 TYR A C 1
ATOM 861 O O . TYR A 1 117 ? 1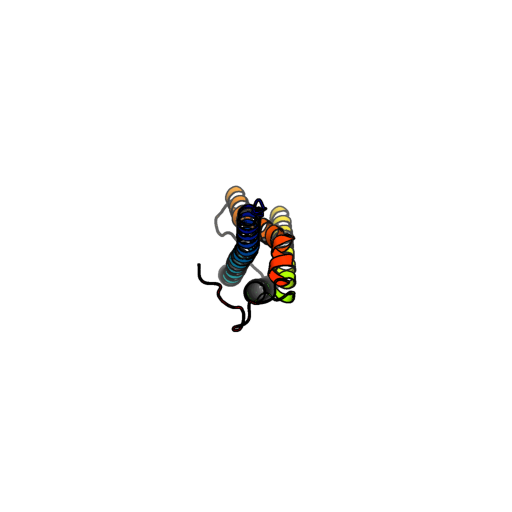3.601 2.076 -12.694 1.00 58.16 117 TYR A O 1
ATOM 869 N N . VAL A 1 118 ? 14.263 3.831 -11.470 1.00 55.34 118 VAL A N 1
ATOM 870 C CA . VAL A 1 118 ? 12.917 4.142 -10.965 1.00 55.34 118 VAL A CA 1
ATOM 871 C C . VAL A 1 118 ? 12.242 4.913 -12.093 1.00 55.34 118 VAL A C 1
ATOM 873 O O . VAL A 1 118 ? 12.378 6.128 -12.215 1.00 55.34 118 VAL A O 1
ATOM 876 N N . GLY A 1 119 ? 11.603 4.177 -12.997 1.00 48.12 119 GLY A N 1
ATOM 877 C CA . GLY A 1 119 ? 10.921 4.733 -14.154 1.00 48.12 119 GLY A CA 1
ATOM 878 C C . GLY A 1 119 ? 9.687 5.525 -13.741 1.00 48.12 119 GLY A C 1
ATOM 879 O O . GLY A 1 119 ? 8.575 5.021 -13.829 1.00 48.12 119 GLY A O 1
ATOM 880 N N . PHE A 1 120 ? 9.872 6.785 -13.360 1.00 51.75 120 PHE A N 1
ATOM 881 C CA . PHE A 1 120 ? 8.950 7.823 -13.797 1.00 51.75 120 PHE A CA 1
ATOM 882 C C . PHE A 1 120 ? 9.544 8.388 -15.083 1.00 51.75 120 PHE A C 1
ATOM 884 O O . PHE A 1 120 ? 10.514 9.145 -15.064 1.00 51.75 120 PHE A O 1
ATOM 891 N N . VAL A 1 121 ? 9.035 7.911 -16.218 1.00 43.44 121 VAL A N 1
ATOM 892 C CA . VAL A 1 121 ? 9.543 8.274 -17.544 1.00 43.44 121 VAL A CA 1
ATOM 893 C C . VAL A 1 121 ? 9.557 9.802 -17.679 1.00 43.44 121 VAL A C 1
ATOM 895 O O . VAL A 1 121 ? 8.528 10.452 -17.524 1.00 43.44 121 VAL A O 1
ATOM 898 N N . GLY A 1 122 ? 10.733 10.378 -17.947 1.00 47.97 122 GLY A N 1
ATOM 899 C CA . GLY A 1 122 ? 10.885 11.797 -18.288 1.00 47.97 122 GLY A CA 1
ATOM 900 C C . GLY A 1 122 ? 10.912 12.787 -17.119 1.00 47.97 122 GLY A C 1
ATOM 901 O O . GLY A 1 122 ? 10.946 13.990 -17.367 1.00 47.97 122 GLY A O 1
ATOM 902 N N . VAL A 1 123 ? 10.932 12.328 -15.865 1.00 53.44 123 VAL A N 1
ATOM 903 C CA . VAL A 1 123 ? 10.931 13.226 -14.702 1.00 53.44 123 VAL A CA 1
ATOM 904 C C . VAL A 1 123 ? 12.308 13.207 -14.038 1.00 53.44 123 VAL A C 1
ATOM 906 O O . VAL A 1 123 ? 12.771 12.172 -13.569 1.00 53.44 123 VAL A O 1
ATOM 909 N N . GLY A 1 124 ? 13.002 14.350 -14.042 1.00 61.88 124 GLY A N 1
ATOM 910 C CA . GLY A 1 124 ? 14.315 14.497 -13.399 1.00 61.88 124 GLY A CA 1
ATOM 911 C C . GLY A 1 124 ? 14.272 14.248 -11.884 1.00 61.88 124 GLY A C 1
ATOM 912 O O . GLY A 1 124 ? 13.207 14.017 -11.314 1.00 61.88 124 GLY A O 1
ATOM 913 N N . LEU A 1 125 ? 15.423 14.353 -11.207 1.00 67.19 125 LEU A N 1
ATOM 914 C CA . LEU A 1 125 ? 15.588 14.041 -9.773 1.00 67.19 125 LEU A CA 1
ATOM 915 C C . LEU A 1 125 ? 14.468 14.606 -8.877 1.00 67.19 125 LEU A C 1
ATOM 917 O O . LEU A 1 125 ? 13.918 13.890 -8.046 1.00 67.19 125 LEU A O 1
ATOM 921 N N . VAL A 1 126 ? 14.091 15.872 -9.083 1.00 71.56 126 VAL A N 1
ATOM 922 C CA . VAL A 1 126 ? 13.023 16.546 -8.322 1.00 71.56 126 VAL A CA 1
ATOM 923 C C . VAL A 1 126 ? 11.670 15.858 -8.507 1.00 71.56 126 VAL A C 1
ATOM 925 O O . VAL A 1 126 ? 10.945 15.645 -7.540 1.00 71.56 126 VAL A O 1
ATOM 928 N N . GLY A 1 127 ? 11.331 15.468 -9.734 1.00 72.94 127 GLY A N 1
ATOM 929 C CA . GLY A 1 127 ? 10.077 14.778 -10.008 1.00 72.94 127 GLY A CA 1
ATOM 930 C C . GLY A 1 127 ? 10.059 13.341 -9.503 1.00 72.94 127 GLY A C 1
ATOM 931 O O . GLY A 1 127 ? 9.033 12.901 -8.997 1.00 72.94 127 GLY A O 1
ATOM 932 N N . GLY A 1 128 ? 11.199 12.645 -9.544 1.00 72.12 128 GLY A N 1
ATOM 933 C CA . GLY A 1 128 ? 11.349 11.337 -8.904 1.00 72.12 128 GLY A CA 1
ATOM 934 C C . GLY A 1 128 ? 11.140 11.403 -7.387 1.00 72.12 128 GLY A C 1
ATOM 935 O O . GLY A 1 128 ? 10.429 10.571 -6.830 1.00 72.12 128 GLY A O 1
ATOM 936 N N . LEU A 1 129 ? 11.685 12.429 -6.722 1.00 73.75 129 LEU A N 1
ATOM 937 C CA . LEU A 1 129 ? 11.482 12.658 -5.286 1.00 73.75 129 LEU A CA 1
ATOM 938 C C . LEU A 1 129 ? 10.027 13.001 -4.946 1.00 73.75 129 LEU A C 1
ATOM 940 O O . LEU A 1 129 ? 9.485 12.459 -3.985 1.00 73.75 129 LEU A O 1
ATOM 944 N N . LEU A 1 130 ? 9.380 13.863 -5.737 1.00 80.69 130 LEU A N 1
ATOM 945 C CA . LEU A 1 130 ? 7.961 14.185 -5.558 1.00 80.69 130 LEU A CA 1
ATOM 946 C C . LEU A 1 130 ? 7.083 12.949 -5.739 1.00 80.69 130 LEU A C 1
ATOM 948 O O . LEU A 1 130 ? 6.193 12.696 -4.931 1.00 80.69 130 LEU A O 1
ATOM 952 N N . ALA A 1 131 ? 7.364 12.149 -6.763 1.00 77.75 131 ALA A N 1
ATOM 953 C CA . ALA A 1 131 ? 6.638 10.920 -7.009 1.00 77.75 131 ALA A CA 1
ATOM 954 C C . ALA A 1 131 ? 6.845 9.898 -5.880 1.00 77.75 131 ALA A C 1
ATOM 956 O O . ALA A 1 131 ? 5.887 9.266 -5.442 1.00 77.75 131 ALA A O 1
ATOM 957 N N . LEU A 1 132 ? 8.062 9.796 -5.334 1.00 80.81 132 LEU A N 1
ATOM 958 C CA . LEU A 1 132 ? 8.333 8.979 -4.153 1.00 80.81 132 LEU A CA 1
ATOM 959 C C . LEU A 1 132 ? 7.529 9.474 -2.940 1.00 80.81 132 LEU A C 1
ATOM 961 O O . LEU A 1 132 ? 6.905 8.670 -2.253 1.00 80.81 132 LEU A O 1
ATOM 965 N N . ALA A 1 133 ? 7.493 10.786 -2.698 1.00 84.94 133 ALA A N 1
ATOM 966 C CA . ALA A 1 133 ? 6.747 11.375 -1.588 1.00 84.94 133 ALA A CA 1
ATOM 967 C C . ALA A 1 133 ? 5.237 11.098 -1.692 1.00 84.94 133 ALA A C 1
ATOM 969 O O . ALA A 1 133 ? 4.620 10.727 -0.692 1.00 84.94 133 ALA A O 1
ATOM 970 N N . ILE A 1 134 ? 4.666 11.198 -2.899 1.00 86.69 134 ILE A N 1
ATOM 971 C CA . ILE A 1 134 ? 3.248 10.911 -3.176 1.00 86.69 134 ILE A CA 1
ATOM 972 C C . ILE A 1 134 ? 2.864 9.482 -2.779 1.00 86.69 134 ILE A C 1
ATOM 974 O O . ILE A 1 134 ? 1.723 9.252 -2.394 1.00 86.69 134 ILE A O 1
ATOM 978 N N . VAL A 1 135 ? 3.793 8.529 -2.838 1.00 86.06 135 VAL A N 1
ATOM 979 C CA . VAL A 1 135 ? 3.504 7.119 -2.543 1.00 86.06 135 VAL A CA 1
ATOM 980 C C . VAL A 1 135 ? 3.920 6.735 -1.119 1.00 86.06 135 VAL A C 1
ATOM 982 O O . VAL A 1 135 ? 3.207 6.000 -0.434 1.00 86.06 135 VAL A O 1
ATOM 985 N N . VAL A 1 136 ? 5.047 7.260 -0.632 1.00 89.44 136 VAL A N 1
ATOM 986 C CA . VAL A 1 136 ? 5.573 6.961 0.708 1.00 89.44 136 VAL A CA 1
ATOM 987 C C . VAL A 1 136 ? 4.698 7.573 1.796 1.00 89.44 136 VAL A C 1
ATOM 989 O O . VAL A 1 136 ? 4.399 6.891 2.774 1.00 89.44 136 VAL A O 1
ATOM 992 N N . VAL A 1 137 ? 4.252 8.824 1.638 1.00 93.00 137 VAL A N 1
ATOM 993 C CA . VAL A 1 137 ? 3.465 9.506 2.679 1.00 93.00 137 VAL A CA 1
ATOM 994 C C . VAL A 1 137 ? 2.150 8.762 2.965 1.00 93.00 137 VAL A C 1
ATOM 996 O O . VAL A 1 137 ? 1.928 8.406 4.126 1.00 93.00 137 VAL A O 1
ATOM 999 N N . PRO A 1 138 ? 1.312 8.419 1.966 1.00 90.94 138 PRO A N 1
ATOM 1000 C CA . PRO A 1 138 ? 0.114 7.619 2.208 1.00 90.94 138 PRO A CA 1
ATOM 1001 C C . PRO A 1 138 ? 0.420 6.236 2.781 1.00 90.94 138 PRO A C 1
ATOM 1003 O O . PRO A 1 138 ? -0.309 5.773 3.654 1.00 90.94 138 PRO A O 1
ATOM 1006 N N . ALA A 1 139 ? 1.498 5.575 2.344 1.00 91.44 139 ALA A N 1
ATOM 1007 C CA . ALA A 1 139 ? 1.876 4.260 2.863 1.00 91.44 139 ALA A CA 1
ATOM 1008 C C . ALA A 1 139 ? 2.244 4.311 4.357 1.00 91.44 139 ALA A C 1
ATOM 1010 O O . ALA A 1 139 ? 1.803 3.453 5.124 1.00 91.44 139 ALA A O 1
ATOM 1011 N N . VAL A 1 140 ? 2.977 5.343 4.789 1.00 94.56 140 VAL A N 1
ATOM 1012 C CA . VAL A 1 140 ? 3.280 5.582 6.209 1.00 94.56 140 VAL A CA 1
ATOM 1013 C C . VAL A 1 140 ? 1.999 5.850 6.994 1.00 94.56 140 VAL A C 1
ATOM 1015 O O . VAL A 1 140 ? 1.790 5.227 8.032 1.00 94.56 140 VAL A O 1
ATOM 1018 N N . ILE A 1 141 ? 1.108 6.709 6.489 1.00 95.12 141 ILE A N 1
ATOM 1019 C CA . ILE A 1 141 ? -0.183 6.983 7.142 1.00 95.12 141 ILE A CA 1
ATOM 1020 C C . ILE A 1 141 ? -1.002 5.691 7.273 1.00 95.12 141 ILE A C 1
ATOM 1022 O O . ILE A 1 141 ? -1.525 5.403 8.346 1.00 95.12 141 ILE A O 1
ATOM 1026 N N . THR A 1 142 ? -1.056 4.874 6.219 1.00 94.25 142 THR A N 1
ATOM 1027 C CA . THR A 1 142 ? -1.753 3.578 6.227 1.00 94.25 142 THR A CA 1
ATOM 1028 C C . THR A 1 142 ? -1.190 2.657 7.302 1.00 94.25 142 THR A C 1
ATOM 1030 O O . THR A 1 142 ? -1.953 2.060 8.058 1.00 94.25 142 THR A O 1
ATOM 1033 N N . LEU A 1 143 ? 0.139 2.556 7.394 1.00 93.06 143 LEU A N 1
ATOM 1034 C CA . LEU A 1 143 ? 0.815 1.722 8.383 1.00 93.06 143 LEU A CA 1
ATOM 1035 C C . LEU A 1 143 ? 0.520 2.201 9.810 1.00 93.06 143 LEU A C 1
ATOM 1037 O O . LEU A 1 143 ? 0.188 1.387 10.671 1.00 93.06 143 LEU A O 1
ATOM 1041 N N . LEU A 1 144 ? 0.590 3.511 10.055 1.00 95.12 144 LEU A N 1
ATOM 1042 C CA . LEU A 1 144 ? 0.289 4.099 11.362 1.00 95.12 144 LEU A CA 1
ATOM 1043 C C . LEU A 1 144 ? -1.170 3.862 11.764 1.00 95.12 144 LEU A C 1
ATOM 1045 O O . LEU A 1 144 ? -1.424 3.409 12.879 1.00 95.12 144 LEU A O 1
ATOM 1049 N N . LEU A 1 145 ? -2.122 4.087 10.853 1.00 92.25 145 LEU A N 1
ATOM 1050 C CA . LEU A 1 145 ? -3.538 3.813 11.105 1.00 92.25 145 LEU A CA 1
ATOM 1051 C C . LEU A 1 145 ? -3.790 2.319 11.339 1.00 92.25 145 LEU A C 1
ATOM 1053 O O . LEU A 1 145 ? -4.530 1.956 12.248 1.00 92.25 145 LEU A O 1
ATOM 1057 N N . ALA A 1 146 ? -3.150 1.432 10.576 1.00 89.62 146 ALA A N 1
ATOM 1058 C CA . ALA A 1 146 ? -3.298 -0.011 10.753 1.00 89.62 146 ALA A CA 1
ATOM 1059 C C . ALA A 1 146 ? -2.705 -0.508 12.087 1.00 89.62 146 ALA A C 1
ATOM 1061 O O . ALA A 1 146 ? -3.233 -1.443 12.699 1.00 89.62 146 ALA A O 1
ATOM 1062 N N . LEU A 1 147 ? -1.624 0.116 12.560 1.00 92.06 147 LEU A N 1
ATOM 1063 C CA . LEU A 1 147 ? -1.013 -0.178 13.857 1.00 92.06 147 LEU A CA 1
ATOM 1064 C C . LEU A 1 147 ? -1.760 0.460 15.031 1.00 92.06 147 LEU A C 1
ATOM 1066 O O . LEU A 1 147 ? -1.646 -0.062 16.142 1.00 92.06 147 LEU A O 1
ATOM 1070 N N . ALA A 1 148 ? -2.544 1.515 14.796 1.00 91.56 148 ALA A N 1
ATOM 1071 C CA . ALA A 1 148 ? -3.250 2.242 15.841 1.00 91.56 148 ALA A CA 1
ATOM 1072 C C . ALA A 1 148 ? -4.096 1.306 16.734 1.00 91.56 148 ALA A C 1
ATOM 1074 O O . ALA A 1 148 ? -4.757 0.389 16.228 1.00 91.56 148 ALA A O 1
ATOM 1075 N N . PRO A 1 149 ? -4.122 1.533 18.064 1.00 85.69 149 PRO A N 1
ATOM 1076 C CA . PRO A 1 149 ? -4.949 0.750 18.984 1.00 85.69 149 PRO A CA 1
ATOM 1077 C C . PRO A 1 149 ? -6.440 0.807 18.638 1.00 85.69 149 PRO A C 1
ATOM 1079 O O . PRO A 1 149 ? -7.162 -0.158 18.871 1.00 85.69 149 PRO A O 1
ATOM 1082 N N . SER A 1 150 ? -6.897 1.914 18.047 1.00 86.06 150 SER A N 1
ATOM 1083 C CA . SER A 1 150 ? -8.268 2.087 17.564 1.00 86.06 150 SER A CA 1
ATOM 1084 C C . SER A 1 150 ? -8.655 1.030 16.524 1.00 86.06 150 SER A C 1
ATOM 1086 O O . SER A 1 150 ? -9.722 0.432 16.626 1.00 86.06 150 SER A O 1
ATOM 1088 N N . THR A 1 151 ? -7.749 0.720 15.594 1.0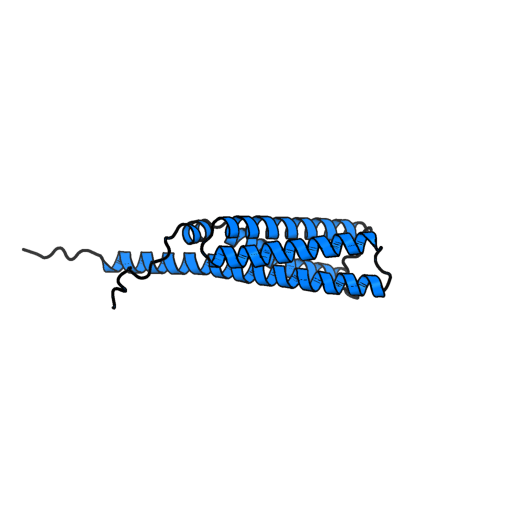0 86.12 151 THR A N 1
ATOM 1089 C CA . THR A 1 151 ? -7.936 -0.311 14.564 1.00 86.12 151 THR A CA 1
ATOM 1090 C C . THR A 1 151 ? -7.904 -1.723 15.151 1.00 86.12 151 THR A C 1
ATOM 1092 O O . THR A 1 151 ? -8.587 -2.611 14.648 1.00 86.12 151 THR A O 1
ATOM 1095 N N . ALA A 1 152 ? -7.140 -1.950 16.226 1.00 87.12 152 ALA A N 1
ATOM 1096 C CA . ALA A 1 152 ? -7.185 -3.215 16.963 1.00 87.12 152 ALA A CA 1
ATOM 1097 C C . ALA A 1 152 ? -8.562 -3.421 17.610 1.00 87.12 152 ALA A C 1
ATOM 1099 O O . ALA A 1 152 ? -9.206 -4.440 17.371 1.00 87.12 152 ALA A O 1
ATOM 1100 N N . ARG A 1 153 ? -9.048 -2.399 18.326 1.00 85.44 153 ARG A N 1
ATOM 1101 C CA . ARG A 1 153 ? -10.367 -2.409 18.970 1.00 85.44 153 ARG A CA 1
ATOM 1102 C C . ARG A 1 153 ? -11.498 -2.591 17.960 1.00 85.44 153 ARG A C 1
ATOM 1104 O O . ARG A 1 153 ? -12.387 -3.388 18.208 1.00 85.44 153 ARG A O 1
ATOM 1111 N N . TRP A 1 154 ? -11.427 -1.937 16.797 1.00 86.81 154 TRP A N 1
ATOM 1112 C CA . TRP A 1 154 ? -12.409 -2.101 15.714 1.00 86.81 154 TRP A CA 1
ATOM 1113 C C . TRP A 1 154 ? -12.596 -3.562 15.278 1.00 86.81 154 TRP A C 1
ATOM 1115 O O . TRP A 1 154 ? -13.701 -3.997 14.963 1.00 86.81 154 TRP A O 1
ATOM 1125 N N . VAL A 1 155 ? -11.500 -4.320 15.232 1.00 87.62 155 VAL A N 1
ATOM 1126 C CA . VAL A 1 155 ? -11.510 -5.730 14.830 1.00 87.62 155 VAL A CA 1
ATOM 1127 C C . VAL A 1 155 ? -12.011 -6.642 15.952 1.00 87.62 155 VAL A C 1
ATOM 1129 O O . VAL A 1 155 ? -12.558 -7.707 15.675 1.00 87.62 155 VAL A O 1
ATOM 1132 N N . GLU A 1 156 ? -11.793 -6.246 17.202 1.00 86.81 156 GLU A N 1
ATOM 1133 C CA . GLU A 1 156 ? -12.237 -6.975 18.393 1.00 86.81 156 GLU A CA 1
ATOM 1134 C C . GLU A 1 156 ? -13.706 -6.693 18.738 1.00 86.81 156 GLU A C 1
ATOM 1136 O O . GLU A 1 156 ? -14.340 -7.509 19.404 1.00 86.81 156 GLU A O 1
ATOM 1141 N N . GLU A 1 157 ? -14.256 -5.571 18.264 1.00 81.19 157 GLU A N 1
ATOM 1142 C CA . GLU A 1 157 ? -15.633 -5.158 18.516 1.00 81.19 157 GLU A CA 1
ATOM 1143 C C . GLU A 1 157 ? -16.616 -6.150 17.871 1.00 81.19 157 GLU A C 1
ATOM 1145 O O . GLU A 1 157 ? -16.618 -6.292 16.638 1.00 81.19 157 GLU A O 1
ATOM 1150 N N . PRO A 1 158 ? -17.450 -6.840 18.677 1.00 71.69 158 PRO A N 1
ATOM 1151 C CA . PRO A 1 158 ? -18.422 -7.798 18.174 1.00 71.69 158 PRO A CA 1
ATOM 1152 C C . PRO A 1 158 ? -19.276 -7.173 17.073 1.00 71.69 158 PRO A C 1
ATOM 1154 O O . PRO A 1 158 ? -19.697 -6.021 17.170 1.00 71.69 158 PRO A O 1
ATOM 1157 N N . ASP A 1 159 ? -19.518 -7.926 16.001 1.00 67.88 159 ASP A N 1
ATOM 1158 C CA . ASP A 1 159 ? -20.504 -7.521 15.004 1.00 67.88 159 ASP A CA 1
ATOM 1159 C C . ASP A 1 159 ? -21.858 -7.446 15.726 1.00 67.88 159 ASP A C 1
ATOM 1161 O O . ASP A 1 159 ? -22.238 -8.457 16.334 1.00 67.88 159 ASP A O 1
ATOM 1165 N N . PRO A 1 160 ? -22.554 -6.290 15.759 1.00 63.19 160 PRO A N 1
ATOM 1166 C CA . PRO A 1 160 ? -23.885 -6.219 16.340 1.00 63.19 160 PRO A CA 1
ATOM 1167 C C . PRO A 1 160 ? -24.768 -7.145 15.510 1.00 63.19 160 PRO A C 1
ATOM 1169 O O . PRO A 1 160 ? -25.199 -6.821 14.406 1.00 63.19 160 PRO A O 1
ATOM 1172 N N . GLY A 1 161 ? -24.939 -8.372 16.002 1.00 64.06 161 GLY A N 1
ATOM 1173 C CA . GLY A 1 161 ? -25.712 -9.387 15.312 1.00 64.06 161 GLY A CA 1
ATOM 1174 C C . GLY A 1 161 ? -27.142 -8.893 15.082 1.00 64.06 161 GLY A C 1
ATOM 1175 O O . GLY A 1 161 ? -27.589 -7.960 15.748 1.00 64.06 161 GLY A O 1
ATOM 1176 N N . PRO A 1 162 ? -27.914 -9.557 14.208 1.00 65.75 162 PRO A N 1
ATOM 1177 C CA . PRO A 1 162 ? -29.282 -9.147 13.863 1.00 65.75 162 PRO A CA 1
ATOM 1178 C C . PRO A 1 162 ? -30.258 -9.077 15.056 1.00 65.75 162 PRO A C 1
ATOM 1180 O O . PRO A 1 162 ? -31.387 -8.631 14.897 1.00 65.75 162 PRO A O 1
ATOM 1183 N N . TRP A 1 163 ? -29.830 -9.526 16.238 1.00 61.03 163 TRP A N 1
ATOM 1184 C CA . TRP A 1 163 ? -30.589 -9.548 17.486 1.00 61.03 163 TRP A CA 1
ATOM 1185 C C . TRP A 1 163 ? -30.219 -8.428 18.459 1.00 61.03 163 TRP A C 1
ATOM 1187 O O . TRP A 1 163 ? -30.807 -8.377 19.537 1.00 61.03 163 TRP A O 1
ATOM 1197 N N . TYR A 1 164 ? -29.257 -7.558 18.127 1.00 56.50 164 TYR A N 1
ATOM 1198 C CA . TYR A 1 164 ? -29.056 -6.341 18.908 1.00 56.50 164 TYR A CA 1
ATOM 1199 C C . TYR A 1 164 ? -30.305 -5.471 18.729 1.00 56.50 164 TYR A C 1
ATOM 1201 O O . TYR A 1 164 ? -30.618 -5.109 17.590 1.00 56.50 164 TYR A O 1
ATOM 1209 N N . PRO A 1 165 ? -31.054 -5.166 19.804 1.00 51.44 165 PRO A N 1
ATOM 1210 C CA . PRO A 1 165 ? -32.156 -4.239 19.690 1.00 51.44 165 PRO A CA 1
ATOM 1211 C C . PRO A 1 165 ? -31.566 -2.916 19.217 1.00 51.44 165 PRO A C 1
ATOM 1213 O O . PRO A 1 165 ? -30.732 -2.317 19.891 1.00 51.44 165 PRO A O 1
ATOM 1216 N N . VAL A 1 166 ? -31.980 -2.485 18.025 1.00 56.44 166 VAL A N 1
ATOM 1217 C CA . VAL A 1 166 ? -31.858 -1.090 17.622 1.00 56.44 166 VAL A CA 1
ATOM 1218 C C . VAL A 1 166 ? -32.717 -0.351 18.636 1.00 56.44 166 VAL A C 1
ATOM 1220 O O . VAL A 1 166 ? -33.940 -0.317 18.502 1.00 56.44 166 VAL A O 1
ATOM 1223 N N . HIS A 1 167 ? -32.110 0.113 19.726 1.00 51.06 167 HIS A N 1
ATOM 1224 C CA . HIS A 1 167 ? -32.764 1.033 20.633 1.00 51.06 167 HIS A CA 1
ATOM 1225 C C . HIS A 1 167 ? -32.992 2.293 19.807 1.00 51.06 167 HIS A C 1
ATOM 1227 O O . HIS A 1 167 ? -32.078 3.070 19.550 1.00 51.06 167 HIS A O 1
ATOM 1233 N N . GLY A 1 168 ? -34.193 2.372 19.235 1.00 48.59 168 GLY A N 1
ATOM 1234 C CA . GLY A 1 168 ? -34.671 3.555 18.558 1.00 48.59 168 GLY A CA 1
ATOM 1235 C C . GLY A 1 168 ? -34.652 4.696 19.559 1.00 48.59 168 GLY A C 1
ATOM 1236 O O . GLY A 1 168 ? -35.205 4.565 20.650 1.00 48.59 168 GLY A O 1
ATOM 1237 N N . TRP A 1 169 ? -33.961 5.756 19.163 1.00 46.66 169 TRP A N 1
ATOM 1238 C CA . TRP A 1 169 ? -34.125 7.107 19.672 1.00 46.66 169 TRP A CA 1
ATOM 1239 C C . TRP A 1 169 ? -35.603 7.510 19.710 1.00 46.66 169 TRP A C 1
ATOM 1241 O O . TRP A 1 169 ? -36.331 7.155 18.748 1.00 46.66 169 TRP A O 1
#

Radius of gyration: 21.94 Å; chains: 1; bounding box: 60×28×73 Å

pLDDT: mean 80.89, std 14.54, range [43.44, 97.38]

Secondary structure (DSSP, 8-state):
-------HHHHHHHHHHHHHHHHHHHHHHHHHHHHHHHHHHHHHHHHHHHHHTT-S-HHHHHHHHHHHHHHHHHHHHHHHHHHTT-HHHHHHHHHHHHHHHHHHHHHHHHHHTTSS----TT--HHHHHHHHHHHHHHHHHHHHHHHSHHHHHHHHSPP--TTS-----

Organism: NCBI:txid490629

Foldseek 3Di:
DDDPPDPVVVVVVVVVVLLVVLVVLLLLLLVLLQVLLVVLVVQLVVLVVCVVVVNDDPVRSVVSNVLSNQLSCLSNVLSVCLNVLHPSSLVSSLVSLVSVLVVLVVQVVCVVVVNHDPDPPPDPPVVSVVVSCVNNVSSVSSNCSSPDVSSVVSSVDDDCPPPNPPPDD